Protein AF-A0A7C1AYR9-F1 (afdb_monomer_lite)

Radius of gyration: 17.48 Å; chains: 1; bounding box: 59×28×46 Å

pLDDT: mean 73.79, std 10.09, range [40.22, 86.06]

Sequence (141 aa):
MHLPGNGSDTRLAALNFSAPFKGIGHLVSTILTQPRPVHLLWMLELSVLALSAVVVAYRQIKRQVPAVWIVAAWAVYALMIIMLSERVWCEDWAFARVAYEYHLLSCVIMLRRPLKPVFRLVGAWYVVVWMATAAHVVLRP

Structure (mmCIF, N/CA/C/O backbone):
data_AF-A0A7C1AYR9-F1
#
_entry.id   AF-A0A7C1AYR9-F1
#
loop_
_atom_site.group_PDB
_atom_site.id
_atom_site.type_symbol
_atom_site.label_atom_id
_atom_site.label_alt_id
_atom_site.label_comp_id
_atom_site.label_asym_id
_atom_site.label_entity_id
_atom_site.label_seq_id
_atom_site.pdbx_PDB_ins_code
_atom_site.Cartn_x
_atom_site.Cartn_y
_atom_site.Cartn_z
_atom_site.occupancy
_atom_site.B_iso_or_equiv
_atom_site.auth_seq_id
_atom_site.auth_comp_id
_atom_site.auth_asym_id
_atom_site.auth_atom_id
_atom_site.pdbx_PDB_model_num
ATOM 1 N N . MET A 1 1 ? 39.702 -14.187 10.707 1.00 40.59 1 MET A N 1
ATOM 2 C CA . MET A 1 1 ? 38.261 -14.390 10.441 1.00 40.59 1 MET A CA 1
ATOM 3 C C . MET A 1 1 ? 37.659 -13.012 10.171 1.00 40.59 1 MET A C 1
ATOM 5 O O . MET A 1 1 ? 37.324 -12.302 11.107 1.00 40.59 1 MET A O 1
ATOM 9 N N . HIS A 1 2 ? 37.680 -12.557 8.915 1.00 40.22 2 HIS A N 1
ATOM 10 C CA . HIS A 1 2 ? 37.110 -11.261 8.532 1.00 40.22 2 HIS A CA 1
ATOM 11 C C . HIS A 1 2 ? 35.612 -11.449 8.304 1.00 40.22 2 HIS A C 1
ATOM 13 O O . HIS A 1 2 ? 35.243 -12.276 7.481 1.00 40.22 2 HIS A O 1
ATOM 19 N N . LEU A 1 3 ? 34.774 -10.716 9.037 1.00 45.91 3 LEU A N 1
ATOM 20 C CA . LEU A 1 3 ? 33.331 -10.655 8.806 1.00 45.91 3 LEU A CA 1
ATOM 21 C C . LEU A 1 3 ? 33.070 -9.837 7.528 1.00 45.91 3 LEU A C 1
ATOM 23 O O . LEU A 1 3 ? 33.276 -8.619 7.552 1.00 45.91 3 LEU A O 1
ATOM 27 N N . PRO A 1 4 ? 32.618 -10.442 6.416 1.00 49.22 4 PRO A N 1
ATOM 28 C CA . PRO A 1 4 ? 32.118 -9.687 5.281 1.00 49.22 4 PRO A CA 1
ATOM 29 C C . PRO A 1 4 ? 30.638 -9.408 5.567 1.00 49.22 4 PRO A C 1
ATOM 31 O O . PRO A 1 4 ? 29.806 -10.273 5.329 1.00 49.22 4 PRO A O 1
ATOM 34 N N . GLY A 1 5 ? 30.307 -8.268 6.181 1.00 51.88 5 GLY A N 1
ATOM 35 C CA . GLY A 1 5 ? 28.928 -8.061 6.662 1.00 51.88 5 GLY A CA 1
ATOM 36 C C . GLY A 1 5 ? 28.332 -6.671 6.474 1.00 51.88 5 GLY A C 1
ATOM 37 O O . GLY A 1 5 ? 27.167 -6.553 6.136 1.00 51.88 5 GLY A O 1
ATOM 38 N N . ASN A 1 6 ? 29.092 -5.587 6.651 1.00 54.22 6 ASN A N 1
ATOM 39 C CA . ASN A 1 6 ? 28.432 -4.284 6.843 1.00 54.22 6 ASN A CA 1
ATOM 40 C C . ASN A 1 6 ? 28.190 -3.476 5.549 1.00 54.22 6 ASN A C 1
ATOM 42 O O . ASN A 1 6 ? 27.328 -2.600 5.503 1.00 54.22 6 ASN A O 1
ATOM 46 N N . GLY A 1 7 ? 28.955 -3.746 4.485 1.00 55.59 7 GLY A N 1
ATOM 47 C CA . GLY A 1 7 ? 28.890 -2.984 3.228 1.00 55.59 7 GLY A CA 1
ATOM 48 C C . GLY A 1 7 ? 27.879 -3.513 2.204 1.00 55.59 7 GLY A C 1
ATOM 49 O O . GLY A 1 7 ? 27.412 -2.749 1.362 1.00 55.59 7 GLY A O 1
ATOM 50 N N . SER A 1 8 ? 27.541 -4.804 2.258 1.00 61.69 8 SER A N 1
ATOM 51 C CA . SER A 1 8 ? 26.529 -5.420 1.389 1.00 61.69 8 SER A CA 1
ATOM 52 C C . SER A 1 8 ? 25.121 -5.032 1.823 1.00 61.69 8 SER A C 1
ATOM 54 O O . SER A 1 8 ? 24.307 -4.626 0.999 1.00 61.69 8 SER A O 1
ATOM 56 N N . ASP A 1 9 ? 24.859 -5.087 3.125 1.00 60.72 9 ASP A N 1
ATOM 57 C CA . ASP A 1 9 ? 23.503 -5.014 3.669 1.00 60.72 9 ASP A CA 1
ATOM 58 C C . ASP A 1 9 ? 22.976 -3.578 3.658 1.00 60.72 9 ASP A C 1
ATOM 60 O O . ASP A 1 9 ? 21.827 -3.321 3.301 1.00 60.72 9 ASP A O 1
ATOM 64 N N . THR A 1 10 ? 23.854 -2.612 3.933 1.00 63.62 10 THR A N 1
ATOM 65 C CA . THR A 1 10 ? 23.559 -1.178 3.806 1.00 63.62 10 THR A CA 1
ATOM 66 C C . THR A 1 10 ? 23.309 -0.767 2.355 1.00 63.62 10 THR A C 1
ATOM 68 O O . THR A 1 10 ? 22.405 0.025 2.085 1.00 63.62 10 THR A O 1
ATOM 71 N N . ARG A 1 11 ? 24.044 -1.347 1.396 1.00 65.12 11 ARG A N 1
ATOM 72 C CA . ARG A 1 11 ? 23.796 -1.142 -0.040 1.00 65.12 11 ARG A CA 1
ATOM 73 C C . ARG A 1 11 ? 22.475 -1.764 -0.487 1.00 65.12 11 ARG A C 1
ATOM 75 O O . ARG A 1 11 ? 21.749 -1.131 -1.244 1.00 65.12 11 ARG A O 1
ATOM 82 N N . LEU A 1 12 ? 22.131 -2.957 -0.003 1.00 65.50 12 LEU A N 1
ATOM 83 C CA . LEU A 1 12 ? 20.846 -3.604 -0.292 1.00 65.50 12 LEU A CA 1
ATOM 84 C C . LEU A 1 12 ? 19.664 -2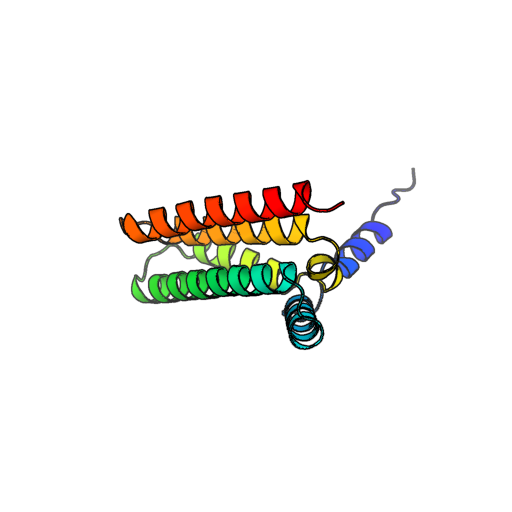.817 0.295 1.00 65.50 12 LEU A C 1
ATOM 86 O O . LEU A 1 12 ? 18.654 -2.637 -0.382 1.00 65.50 12 LEU A O 1
ATOM 90 N N . ALA A 1 13 ? 19.799 -2.279 1.509 1.00 65.00 13 ALA A N 1
ATOM 91 C CA . ALA A 1 13 ? 18.790 -1.405 2.103 1.00 65.00 13 ALA A CA 1
ATOM 92 C C . ALA A 1 13 ? 18.603 -0.110 1.292 1.00 65.00 13 ALA A C 1
ATOM 94 O O . ALA A 1 13 ? 17.471 0.270 1.007 1.00 65.00 13 ALA A O 1
ATOM 95 N N . ALA A 1 14 ? 19.692 0.524 0.848 1.00 67.62 14 ALA A N 1
ATOM 96 C CA . ALA A 1 14 ? 19.635 1.721 0.005 1.00 67.62 14 ALA A CA 1
ATOM 97 C C . ALA A 1 14 ? 19.010 1.470 -1.383 1.00 67.62 14 ALA A C 1
ATOM 99 O O . ALA A 1 14 ? 18.495 2.396 -2.003 1.00 67.62 14 ALA A O 1
ATOM 100 N N . LEU A 1 15 ? 19.041 0.227 -1.875 1.00 74.56 15 LEU A N 1
ATOM 101 C CA . LEU A 1 15 ? 18.395 -0.159 -3.133 1.00 74.56 15 LEU A CA 1
ATOM 102 C C . LEU A 1 15 ? 16.886 -0.387 -2.977 1.00 74.56 15 LEU A C 1
ATOM 104 O O . LEU A 1 15 ? 16.145 -0.185 -3.938 1.00 74.56 15 LEU A O 1
ATOM 108 N N . ASN A 1 16 ? 16.432 -0.794 -1.791 1.00 76.88 16 ASN A N 1
ATOM 109 C CA . ASN A 1 16 ? 15.033 -1.147 -1.526 1.00 76.88 16 ASN A CA 1
ATOM 110 C C . ASN A 1 16 ? 14.238 -0.031 -0.842 1.00 76.88 16 ASN A C 1
ATOM 112 O O . ASN A 1 16 ? 13.012 -0.027 -0.932 1.00 76.88 16 ASN A O 1
ATOM 116 N N . PHE A 1 17 ? 14.913 0.929 -0.204 1.00 77.44 17 PHE A N 1
ATOM 117 C CA . PHE A 1 17 ? 14.293 2.086 0.433 1.00 77.44 17 PHE A CA 1
ATOM 118 C C . PHE A 1 17 ? 14.727 3.392 -0.232 1.00 77.44 17 PHE A C 1
ATOM 120 O O . PHE A 1 17 ? 15.888 3.595 -0.574 1.00 77.44 17 PHE A O 1
ATOM 127 N N . SER A 1 18 ? 13.778 4.303 -0.399 1.00 83.94 18 SER A N 1
ATOM 128 C CA . SER A 1 18 ? 13.964 5.623 -0.987 1.00 83.94 18 SER A CA 1
ATOM 129 C C . SER A 1 18 ? 13.163 6.673 -0.211 1.00 83.94 18 SER A C 1
ATOM 131 O O . SER A 1 18 ? 12.514 6.365 0.792 1.00 83.94 18 SER A O 1
ATOM 133 N N . ALA A 1 19 ? 13.221 7.930 -0.660 1.00 82.88 19 ALA A N 1
ATOM 134 C CA . ALA A 1 19 ? 12.363 8.978 -0.119 1.00 82.88 19 ALA A CA 1
ATOM 135 C C . ALA A 1 19 ? 10.881 8.544 -0.173 1.00 82.88 19 ALA A C 1
ATOM 137 O O . ALA A 1 19 ? 10.469 7.895 -1.142 1.00 82.88 19 ALA A O 1
ATOM 138 N N . PRO A 1 20 ? 10.073 8.893 0.844 1.00 82.81 20 PRO A N 1
ATOM 139 C CA . PRO A 1 20 ? 8.684 8.462 0.911 1.00 82.81 20 PRO A CA 1
ATOM 140 C C . PRO A 1 20 ? 7.921 8.889 -0.345 1.00 82.81 20 PRO A C 1
ATOM 142 O O . PRO A 1 20 ? 8.124 9.983 -0.872 1.00 82.81 20 PRO A O 1
ATOM 145 N N . PHE A 1 21 ? 7.044 8.007 -0.819 1.00 81.56 21 PHE A N 1
ATOM 146 C CA . PHE A 1 21 ? 6.219 8.157 -2.020 1.00 81.56 21 PHE A CA 1
ATOM 147 C C . PHE A 1 21 ? 6.977 8.219 -3.349 1.00 81.56 21 PHE A C 1
ATOM 149 O O . PHE A 1 21 ? 6.322 8.232 -4.386 1.00 81.56 21 PHE A O 1
ATOM 156 N N . LYS A 1 22 ? 8.317 8.210 -3.374 1.00 85.12 22 LYS A N 1
ATOM 157 C CA . LYS A 1 22 ? 9.075 8.309 -4.630 1.00 85.12 22 LYS A CA 1
ATOM 158 C C . LYS A 1 22 ? 8.801 7.121 -5.556 1.00 85.12 22 LYS A C 1
ATOM 160 O O . LYS A 1 22 ? 8.473 7.325 -6.721 1.00 85.12 22 LYS A O 1
ATOM 165 N N . GLY A 1 23 ? 8.850 5.898 -5.020 1.00 82.69 23 GLY A N 1
ATOM 166 C CA . GLY A 1 23 ? 8.543 4.680 -5.774 1.00 82.69 23 GLY A CA 1
ATOM 167 C C . GLY A 1 23 ? 7.102 4.642 -6.287 1.00 82.69 23 GLY A C 1
ATOM 168 O O . GLY A 1 23 ? 6.872 4.399 -7.467 1.00 82.69 23 GLY A O 1
ATOM 169 N N . ILE A 1 24 ? 6.136 4.985 -5.429 1.00 81.94 24 ILE A N 1
ATOM 170 C CA . ILE A 1 24 ? 4.712 5.055 -5.799 1.00 81.94 24 ILE A CA 1
ATOM 171 C C . ILE A 1 24 ? 4.471 6.149 -6.849 1.00 81.94 24 ILE A C 1
ATOM 173 O O . ILE A 1 24 ? 3.734 5.933 -7.804 1.00 81.94 24 ILE A O 1
ATOM 177 N N . GLY A 1 25 ? 5.094 7.319 -6.704 1.00 83.44 25 GLY A N 1
ATOM 178 C CA . GLY A 1 25 ? 4.971 8.428 -7.649 1.00 83.44 25 GLY A CA 1
ATOM 179 C C . GLY A 1 25 ? 5.558 8.095 -9.018 1.00 83.44 25 GLY A C 1
ATOM 180 O O . GLY A 1 25 ? 4.961 8.441 -10.037 1.00 83.44 25 GLY A O 1
ATOM 181 N N . HIS A 1 26 ? 6.683 7.376 -9.050 1.00 85.06 26 HIS A N 1
ATOM 182 C CA . HIS A 1 26 ? 7.246 6.856 -10.292 1.00 85.06 26 HIS A CA 1
ATOM 183 C C . HIS A 1 26 ? 6.326 5.815 -10.926 1.00 85.06 26 HIS A C 1
ATOM 185 O O . HIS A 1 26 ? 6.031 5.917 -12.109 1.00 85.06 26 HIS A O 1
ATOM 191 N N . LEU A 1 27 ? 5.791 4.878 -10.137 1.00 82.19 27 LEU A N 1
ATOM 192 C CA . LEU A 1 27 ? 4.802 3.924 -10.625 1.00 82.19 27 LEU A CA 1
ATOM 193 C C . LEU A 1 27 ? 3.616 4.670 -11.250 1.00 82.19 27 LEU A C 1
ATOM 195 O O . LEU A 1 27 ? 3.339 4.479 -12.425 1.00 82.19 27 LEU A O 1
ATOM 199 N N . VAL A 1 28 ? 2.970 5.594 -10.534 1.00 84.19 28 VAL A N 1
ATOM 200 C CA . VAL A 1 28 ? 1.831 6.371 -11.060 1.00 84.19 28 VAL A CA 1
ATOM 201 C C . VAL A 1 28 ? 2.192 7.110 -12.353 1.00 84.19 28 VAL A C 1
ATOM 203 O O . VAL A 1 28 ? 1.411 7.077 -13.304 1.00 84.19 28 VAL A O 1
ATOM 206 N N . SER A 1 29 ? 3.372 7.730 -12.442 1.00 86.06 29 SER A N 1
ATOM 207 C CA . SER A 1 29 ? 3.795 8.413 -13.670 1.00 86.06 29 SER A CA 1
ATOM 208 C C . SER A 1 29 ? 4.032 7.437 -14.831 1.00 86.06 29 SER A C 1
ATOM 210 O O . SER A 1 29 ? 3.616 7.722 -15.958 1.00 86.06 29 SER A O 1
ATOM 212 N N . THR A 1 30 ? 4.598 6.252 -14.576 1.00 83.88 30 THR A N 1
ATOM 213 C CA . THR A 1 30 ? 4.722 5.173 -15.569 1.00 83.88 30 THR A CA 1
ATOM 214 C C . THR A 1 30 ? 3.353 4.701 -16.049 1.00 83.88 30 THR A C 1
ATOM 216 O O . THR A 1 30 ? 3.159 4.483 -17.241 1.00 83.88 30 THR A O 1
ATOM 219 N N . ILE A 1 31 ? 2.3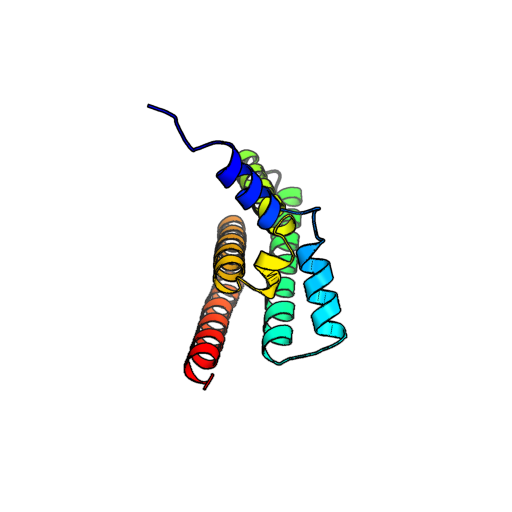72 4.583 -15.153 1.00 83.62 31 ILE A N 1
ATOM 220 C CA . ILE A 1 31 ? 1.020 4.142 -15.512 1.00 83.62 31 ILE A CA 1
ATOM 221 C C . ILE A 1 31 ? 0.318 5.172 -16.403 1.00 83.62 31 ILE A C 1
ATOM 223 O O . ILE A 1 31 ? -0.318 4.792 -17.385 1.00 83.62 31 ILE A O 1
ATOM 227 N N . LEU A 1 32 ? 0.448 6.461 -16.080 1.00 84.00 32 LEU A N 1
ATOM 228 C CA . LEU A 1 32 ? -0.157 7.550 -16.853 1.00 84.00 32 LEU A CA 1
ATOM 229 C C . LEU A 1 32 ? 0.469 7.704 -18.244 1.00 84.00 32 LEU A C 1
ATOM 231 O O . LEU A 1 32 ? -0.224 8.074 -19.188 1.00 84.00 32 LEU A O 1
ATOM 235 N N . THR A 1 33 ? 1.766 7.426 -18.375 1.00 85.94 33 THR A N 1
ATOM 236 C CA . THR A 1 33 ? 2.499 7.571 -19.644 1.00 85.94 33 THR A CA 1
ATOM 237 C C . THR A 1 33 ? 2.463 6.310 -20.505 1.00 85.94 33 THR A C 1
ATOM 239 O O . THR A 1 33 ? 2.440 6.408 -21.729 1.00 85.94 33 THR A O 1
ATOM 242 N N . GLN A 1 34 ? 2.441 5.124 -19.891 1.00 84.19 34 GLN A N 1
ATOM 243 C CA . GLN A 1 34 ? 2.440 3.824 -20.566 1.00 84.19 34 GLN A CA 1
ATOM 244 C C . GLN A 1 34 ? 1.459 2.855 -19.882 1.00 84.19 34 GLN A C 1
ATOM 246 O O . GLN A 1 34 ? 1.863 1.938 -19.150 1.00 84.19 34 GLN A O 1
ATOM 251 N N . PRO A 1 35 ? 0.145 3.025 -20.108 1.00 79.62 35 PRO A N 1
ATOM 252 C CA . PRO A 1 35 ? -0.858 2.179 -19.486 1.00 79.62 35 PRO A CA 1
ATOM 253 C C . PRO A 1 35 ? -0.754 0.748 -20.021 1.00 79.62 35 PRO A C 1
ATOM 255 O O . PRO A 1 35 ? -0.908 0.482 -21.211 1.00 79.62 35 PRO A O 1
ATOM 258 N N . ARG A 1 36 ? -0.512 -0.196 -19.112 1.00 80.25 36 ARG A N 1
ATOM 259 C CA . ARG A 1 36 ? -0.615 -1.638 -19.362 1.00 80.25 36 ARG A CA 1
ATOM 260 C C . ARG A 1 36 ? -1.771 -2.202 -18.526 1.00 80.25 36 ARG A C 1
ATOM 262 O O . ARG A 1 36 ? -2.060 -1.655 -17.464 1.00 80.25 36 ARG A O 1
ATOM 269 N N . PRO A 1 37 ? -2.414 -3.313 -18.915 1.00 76.81 37 PRO A N 1
ATOM 270 C CA . PRO A 1 37 ? -3.491 -3.905 -18.113 1.00 76.81 37 PRO A CA 1
ATOM 271 C C . PRO A 1 37 ? -3.081 -4.190 -16.657 1.00 76.81 37 PRO A C 1
ATOM 273 O O . PRO A 1 37 ? -3.834 -3.913 -15.727 1.00 76.81 37 PRO A O 1
ATOM 276 N N . VAL A 1 38 ? -1.841 -4.650 -16.450 1.00 75.44 38 VAL A N 1
ATOM 277 C CA . VAL A 1 38 ? -1.268 -4.894 -15.114 1.00 75.44 38 VAL A CA 1
ATOM 278 C C . VAL A 1 38 ? -1.143 -3.613 -14.279 1.00 75.44 38 VAL A C 1
ATOM 280 O O . VAL A 1 38 ? -1.355 -3.634 -13.073 1.00 75.44 38 VAL A O 1
ATOM 283 N N . HIS A 1 39 ? -0.865 -2.479 -14.921 1.00 78.19 39 HIS A N 1
ATOM 284 C CA . HIS A 1 39 ? -0.752 -1.179 -14.268 1.00 78.19 39 HIS A CA 1
ATOM 285 C C . HIS A 1 39 ? -2.105 -0.693 -13.728 1.00 78.19 39 HIS A C 1
ATOM 287 O O . HIS A 1 39 ? -2.187 -0.167 -12.621 1.00 78.19 39 HIS A O 1
ATOM 293 N N . LEU A 1 40 ? -3.185 -0.913 -14.481 1.00 76.25 40 LEU A N 1
ATOM 294 C CA . LEU A 1 40 ? -4.538 -0.553 -14.050 1.00 76.25 40 LEU A CA 1
ATOM 295 C C . LEU A 1 40 ? -4.979 -1.354 -12.820 1.00 76.25 40 LEU A C 1
ATOM 297 O O . LEU A 1 40 ? -5.562 -0.784 -11.897 1.00 76.25 40 LEU A O 1
ATOM 301 N N . LEU A 1 41 ? -4.656 -2.652 -12.784 1.00 77.81 41 LEU A N 1
ATOM 302 C CA . LEU A 1 41 ? -4.916 -3.509 -11.626 1.00 77.81 41 LEU A CA 1
ATOM 303 C C . LEU A 1 41 ? -4.201 -2.976 -10.375 1.00 77.81 41 LEU A C 1
ATOM 305 O O . LEU A 1 41 ? -4.829 -2.819 -9.331 1.00 77.81 41 LEU A O 1
ATOM 309 N N . TRP A 1 42 ? -2.929 -2.593 -10.512 1.00 77.12 42 TRP A N 1
ATOM 310 C CA . TRP A 1 42 ? -2.140 -2.010 -9.425 1.00 77.12 42 TRP A CA 1
ATOM 311 C C . TRP A 1 42 ? -2.666 -0.667 -8.925 1.00 77.12 42 TRP A C 1
ATOM 313 O O . TRP A 1 42 ? -2.723 -0.449 -7.715 1.00 77.12 42 TRP A O 1
ATOM 323 N N . MET A 1 43 ? -3.095 0.233 -9.815 1.00 80.38 43 MET A N 1
ATOM 324 C CA . MET A 1 43 ? -3.732 1.481 -9.378 1.00 80.38 43 ME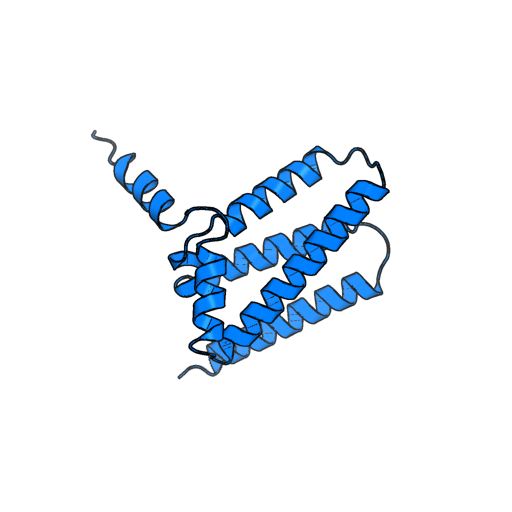T A CA 1
ATOM 325 C C . MET A 1 43 ? -4.983 1.209 -8.559 1.00 80.38 43 MET A C 1
ATOM 327 O O . MET A 1 43 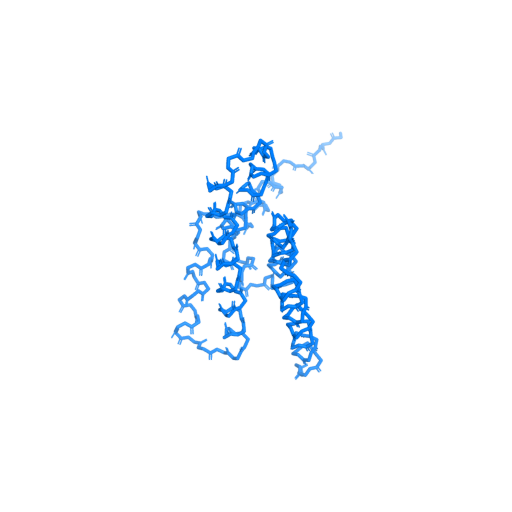? -5.212 1.858 -7.539 1.00 80.38 43 MET A O 1
ATOM 331 N N . LEU A 1 44 ? -5.792 0.245 -8.990 1.00 81.00 44 LEU A N 1
ATOM 332 C CA . LEU A 1 44 ? -7.025 -0.085 -8.304 1.00 81.00 44 LEU A CA 1
ATOM 333 C C . LEU A 1 44 ? -6.738 -0.733 -6.939 1.00 81.00 44 LEU A C 1
ATOM 335 O O . LEU A 1 44 ? -7.338 -0.332 -5.941 1.00 81.00 44 LEU A O 1
ATOM 339 N N . GLU A 1 45 ? -5.760 -1.636 -6.856 1.00 78.88 45 GLU A N 1
ATOM 340 C CA . GLU A 1 45 ? -5.267 -2.191 -5.592 1.00 78.88 45 GLU A CA 1
ATOM 341 C C . GLU A 1 45 ? -4.805 -1.075 -4.638 1.00 78.88 45 GLU A C 1
ATOM 343 O O . GLU A 1 45 ? -5.324 -0.973 -3.519 1.00 78.88 45 GLU A O 1
ATOM 348 N N . LEU A 1 46 ? -3.905 -0.190 -5.082 1.00 81.00 46 LEU A N 1
ATOM 349 C CA . LEU A 1 46 ? -3.404 0.943 -4.292 1.00 81.00 46 LEU A CA 1
ATOM 350 C C . LEU A 1 46 ? -4.532 1.869 -3.819 1.00 81.00 46 LEU A C 1
ATOM 352 O O . LEU A 1 46 ? -4.517 2.318 -2.673 1.00 81.00 46 LEU A O 1
ATOM 356 N N . SER A 1 47 ? -5.542 2.097 -4.661 1.00 82.06 47 SER A N 1
ATOM 357 C CA . SER A 1 47 ? -6.727 2.893 -4.318 1.00 82.06 47 SER A CA 1
ATOM 358 C C . SER A 1 47 ? -7.521 2.262 -3.173 1.00 82.06 47 SER A C 1
ATOM 360 O O . SER A 1 47 ? -7.911 2.948 -2.226 1.00 82.06 47 SER A O 1
ATOM 362 N N . VAL A 1 48 ? -7.733 0.943 -3.225 1.00 81.38 48 VAL A N 1
ATOM 363 C CA . VAL A 1 48 ? -8.432 0.190 -2.173 1.00 81.38 48 VAL A CA 1
ATOM 364 C C . VAL A 1 48 ? -7.653 0.230 -0.861 1.00 81.38 48 VAL A C 1
ATOM 366 O O . VAL A 1 48 ? -8.258 0.412 0.201 1.00 81.38 48 VAL A O 1
ATOM 369 N N . LEU A 1 49 ? -6.325 0.104 -0.910 1.00 81.25 49 LEU A N 1
ATOM 370 C CA . LEU A 1 49 ? -5.487 0.198 0.286 1.00 81.25 49 LEU A CA 1
ATOM 371 C C . LEU A 1 49 ? -5.531 1.601 0.887 1.00 81.25 49 LEU A C 1
ATOM 373 O O . LEU A 1 49 ? -5.766 1.727 2.088 1.00 81.25 49 LEU A O 1
ATOM 377 N N . ALA A 1 50 ? -5.379 2.642 0.066 1.00 81.56 50 ALA A N 1
ATOM 378 C CA . ALA A 1 50 ? -5.460 4.030 0.509 1.00 81.56 50 ALA A CA 1
ATOM 379 C C . ALA A 1 50 ? -6.820 4.331 1.157 1.00 81.56 50 ALA A C 1
ATOM 381 O O . ALA A 1 50 ? -6.877 4.873 2.262 1.00 81.56 50 ALA A O 1
ATOM 382 N N . LEU A 1 51 ? -7.921 3.907 0.529 1.00 80.81 51 LEU A N 1
ATOM 383 C CA . LEU A 1 51 ? -9.263 4.084 1.081 1.00 80.81 51 LEU A CA 1
ATOM 384 C C . LEU A 1 51 ? -9.432 3.331 2.409 1.00 80.81 51 LEU A C 1
ATOM 386 O O . LEU A 1 51 ? -9.945 3.889 3.379 1.00 80.81 51 LEU A O 1
ATOM 390 N N . SER A 1 52 ? -8.965 2.083 2.480 1.00 77.25 52 SER A N 1
ATOM 391 C CA . SER A 1 52 ? -9.028 1.268 3.700 1.00 77.25 52 SER A CA 1
ATOM 392 C C . SER A 1 52 ? -8.229 1.898 4.842 1.00 77.25 52 SER A C 1
ATOM 394 O O . SER A 1 52 ? -8.732 1.994 5.963 1.00 77.25 52 SER A O 1
ATOM 396 N N . ALA A 1 53 ? -7.025 2.390 4.549 1.00 80.00 53 ALA A N 1
ATOM 397 C CA . ALA A 1 53 ? -6.157 3.093 5.487 1.00 80.00 53 ALA A CA 1
ATOM 398 C C . ALA A 1 53 ? -6.819 4.369 6.034 1.00 80.00 53 ALA A C 1
ATOM 400 O O . ALA A 1 53 ? -6.849 4.578 7.248 1.00 80.00 53 ALA A O 1
ATOM 401 N N . VAL A 1 54 ? -7.434 5.181 5.166 1.00 82.38 54 VAL A N 1
ATOM 402 C CA . VAL A 1 54 ? -8.180 6.388 5.568 1.00 82.38 54 VAL A CA 1
ATOM 403 C C . VAL A 1 54 ? -9.364 6.035 6.468 1.00 82.38 54 VAL A C 1
ATOM 405 O O . VAL A 1 54 ? -9.563 6.667 7.507 1.00 82.38 54 VAL A O 1
ATOM 408 N N . VAL A 1 55 ? -10.138 5.001 6.124 1.00 80.81 55 VAL A N 1
ATOM 409 C CA . VAL A 1 55 ? -11.285 4.558 6.934 1.00 80.81 55 VAL A CA 1
ATOM 410 C C . VAL A 1 55 ? -10.835 4.066 8.313 1.00 80.81 55 VAL A C 1
ATOM 412 O O . VAL A 1 55 ? -11.499 4.358 9.314 1.00 80.81 55 VAL A O 1
ATOM 415 N N . VAL A 1 56 ? -9.713 3.345 8.388 1.00 78.44 56 VAL A N 1
ATOM 416 C CA . VAL A 1 56 ? -9.102 2.918 9.655 1.00 78.44 56 VAL A CA 1
ATOM 417 C C . VAL A 1 56 ? -8.679 4.132 10.477 1.00 78.44 56 VAL A C 1
ATOM 419 O O . VAL A 1 56 ? -9.130 4.259 11.616 1.00 78.44 56 VAL A O 1
ATOM 422 N N . ALA A 1 57 ? -7.894 5.048 9.904 1.00 80.69 57 ALA A N 1
ATOM 423 C CA . ALA A 1 57 ? -7.415 6.247 10.589 1.00 80.69 57 ALA A CA 1
ATOM 424 C C . ALA A 1 57 ? -8.578 7.094 11.130 1.00 80.69 57 ALA A C 1
ATOM 426 O O . ALA A 1 57 ? -8.620 7.413 12.319 1.00 80.69 57 ALA A O 1
ATOM 427 N N . TYR A 1 58 ? -9.589 7.362 10.297 1.00 81.81 58 TYR A N 1
ATOM 428 C CA . TYR A 1 58 ? -10.788 8.104 10.690 1.00 81.81 58 TYR A CA 1
ATOM 429 C C . TYR A 1 58 ? -11.524 7.451 11.869 1.00 81.81 58 TYR A C 1
ATOM 431 O O . TYR A 1 58 ? -11.959 8.124 12.806 1.00 81.81 58 TYR A O 1
ATOM 439 N N . ARG A 1 59 ? -11.657 6.120 11.858 1.00 77.38 59 ARG A N 1
ATOM 440 C CA . ARG A 1 59 ? -12.315 5.387 12.947 1.00 77.38 59 ARG A CA 1
ATOM 441 C C . ARG A 1 59 ? -11.507 5.367 14.231 1.00 77.38 59 ARG A C 1
ATOM 443 O O . ARG A 1 59 ? -12.118 5.429 15.296 1.00 77.38 59 ARG A O 1
ATOM 450 N N . GLN A 1 60 ? -10.185 5.264 14.142 1.00 75.56 60 GLN A N 1
ATOM 451 C CA . GLN A 1 60 ? -9.314 5.323 15.315 1.00 75.56 60 GLN A CA 1
ATOM 452 C C . GLN A 1 60 ? -9.408 6.697 15.983 1.00 75.56 60 GLN A C 1
ATOM 454 O O . GLN A 1 60 ? -9.630 6.760 17.190 1.00 75.56 60 GLN A O 1
ATOM 459 N N . ILE A 1 61 ? -9.387 7.778 15.191 1.00 76.75 61 ILE A N 1
ATOM 460 C CA . ILE A 1 61 ? -9.604 9.150 15.679 1.00 76.75 61 ILE A CA 1
ATOM 461 C C . ILE A 1 61 ? -10.959 9.261 16.394 1.00 76.75 61 ILE A C 1
ATOM 463 O O . ILE A 1 61 ? -11.037 9.790 17.500 1.00 76.75 61 ILE A O 1
ATOM 467 N N . LYS A 1 62 ? -12.034 8.720 15.802 1.00 75.94 62 LYS A N 1
ATOM 468 C CA . LYS A 1 62 ? -13.379 8.808 16.392 1.00 75.94 62 LYS A CA 1
ATOM 469 C C . LYS A 1 62 ? -13.594 7.954 17.639 1.00 75.94 62 LYS A C 1
ATOM 471 O O . LYS A 1 62 ? -14.388 8.345 18.488 1.00 75.94 62 LYS A O 1
ATOM 476 N N . ARG A 1 63 ? -12.993 6.763 17.734 1.00 68.69 63 ARG A N 1
ATOM 477 C CA . ARG A 1 63 ? -13.328 5.813 18.807 1.00 68.69 63 ARG A CA 1
ATOM 478 C C . ARG A 1 63 ? -12.575 6.052 20.125 1.00 68.69 63 ARG A C 1
ATOM 480 O O . ARG A 1 63 ? -12.920 5.376 21.086 1.00 68.69 63 ARG A O 1
ATOM 487 N N . GLN A 1 64 ? -11.593 6.961 20.187 1.00 59.97 64 GLN A N 1
ATOM 488 C CA . GLN A 1 64 ? -10.781 7.235 21.394 1.00 59.97 64 GLN A CA 1
ATOM 489 C C . GLN A 1 64 ? -10.304 5.955 22.124 1.00 59.97 64 GLN A C 1
ATOM 491 O O . GLN A 1 64 ? -10.255 5.897 23.350 1.00 59.97 64 GLN A O 1
ATOM 496 N N . VAL A 1 65 ? -10.007 4.877 21.388 1.00 56.25 65 VAL A N 1
ATOM 497 C CA . VAL A 1 65 ? -9.662 3.581 22.000 1.00 56.25 65 VAL A CA 1
ATOM 498 C C . VAL A 1 65 ? -8.174 3.578 22.350 1.00 56.25 65 VAL A C 1
ATOM 500 O O . VAL A 1 65 ? -7.369 3.985 21.510 1.00 56.25 65 VAL A O 1
ATOM 503 N N . PRO A 1 66 ? -7.771 3.046 23.519 1.00 53.88 66 PRO A N 1
ATOM 504 C CA . PRO A 1 66 ? -6.372 2.906 23.930 1.00 53.88 66 PRO A CA 1
ATOM 505 C C . PRO A 1 66 ? -5.643 1.780 23.166 1.00 53.88 66 PRO A C 1
ATOM 507 O O . PRO A 1 66 ? -5.042 0.886 23.750 1.00 53.88 66 PRO A O 1
ATOM 510 N N . ALA A 1 67 ? -5.694 1.803 21.833 1.00 66.56 67 ALA A N 1
ATOM 511 C CA . ALA A 1 67 ? -4.978 0.888 20.942 1.00 66.56 67 ALA A CA 1
ATOM 512 C C . ALA A 1 67 ? -3.729 1.550 20.328 1.00 66.56 67 ALA A C 1
ATOM 514 O O . ALA A 1 67 ? -3.336 1.218 19.210 1.00 66.56 67 ALA A O 1
ATOM 515 N N . VAL A 1 68 ? -3.110 2.492 21.051 1.00 71.75 68 VAL A N 1
ATOM 516 C CA . VAL A 1 68 ? -2.002 3.339 20.569 1.00 71.75 68 VAL A CA 1
ATOM 517 C C . VAL A 1 68 ? -0.863 2.507 19.979 1.00 71.75 68 VAL A C 1
ATOM 519 O O . VAL A 1 68 ? -0.406 2.804 18.883 1.00 71.75 68 VAL A O 1
ATOM 522 N N . TRP A 1 69 ? -0.469 1.415 20.638 1.00 73.94 69 TRP A N 1
ATOM 523 C CA . TRP A 1 69 ? 0.609 0.537 20.168 1.00 73.94 69 TRP A CA 1
ATOM 524 C C . TRP A 1 69 ? 0.297 -0.167 18.847 1.00 73.94 69 TRP A C 1
ATOM 526 O O . TRP A 1 69 ? 1.175 -0.325 18.005 1.00 73.94 69 TRP A O 1
ATOM 536 N N . ILE A 1 70 ? -0.962 -0.555 18.638 1.00 75.19 70 ILE A N 1
ATOM 537 C CA . ILE A 1 70 ? -1.393 -1.229 17.408 1.00 75.19 70 ILE A CA 1
ATOM 538 C C . ILE A 1 70 ? -1.428 -0.210 16.262 1.00 75.19 70 ILE A C 1
ATOM 540 O O . ILE A 1 70 ? -0.957 -0.502 15.166 1.00 75.19 70 ILE A O 1
ATOM 544 N N . VAL A 1 71 ? -1.927 1.004 16.523 1.00 76.31 71 VAL A N 1
ATOM 545 C CA . VAL A 1 71 ? -1.930 2.110 15.550 1.00 76.31 71 VAL A CA 1
ATOM 546 C C . VAL A 1 71 ? -0.510 2.551 15.204 1.00 76.31 71 VAL A C 1
ATOM 548 O O . VAL A 1 71 ? -0.217 2.753 14.030 1.00 76.31 71 VAL A O 1
ATOM 551 N N . ALA A 1 72 ? 0.384 2.634 16.189 1.00 80.12 72 ALA A N 1
ATOM 552 C CA . ALA A 1 72 ? 1.788 2.962 15.975 1.00 80.12 72 ALA A CA 1
ATOM 553 C C . ALA A 1 72 ? 2.489 1.901 15.117 1.00 80.12 72 ALA A C 1
ATOM 555 O O . ALA A 1 72 ? 3.110 2.249 14.118 1.00 80.12 72 ALA A O 1
ATOM 556 N N . ALA A 1 73 ? 2.332 0.613 15.441 1.00 79.44 73 ALA A N 1
ATOM 557 C CA . ALA A 1 73 ? 2.890 -0.472 14.634 1.00 79.44 73 ALA A CA 1
ATOM 558 C C . ALA A 1 73 ? 2.363 -0.426 13.191 1.00 79.44 73 ALA A C 1
ATOM 560 O O . ALA A 1 73 ? 3.138 -0.499 12.242 1.00 79.44 73 ALA A O 1
ATOM 561 N N . TRP A 1 74 ? 1.056 -0.226 13.015 1.00 83.94 74 TRP A N 1
ATOM 562 C CA . TRP A 1 74 ? 0.450 -0.078 11.693 1.00 83.94 74 TRP A CA 1
ATOM 563 C C . TRP A 1 74 ? 1.002 1.121 10.917 1.00 83.94 74 TRP A C 1
ATOM 565 O O . TRP A 1 74 ? 1.342 0.977 9.747 1.00 83.94 74 TRP A O 1
ATOM 575 N N . ALA A 1 75 ? 1.154 2.277 11.565 1.00 82.50 75 ALA A N 1
ATOM 576 C CA . ALA A 1 75 ? 1.720 3.470 10.946 1.00 82.50 75 ALA A CA 1
ATOM 577 C C . ALA A 1 75 ? 3.186 3.263 10.536 1.00 82.50 75 ALA A C 1
ATOM 579 O O . ALA A 1 75 ? 3.587 3.717 9.468 1.00 82.50 75 ALA A O 1
ATOM 580 N N . VAL A 1 76 ? 3.971 2.534 11.336 1.00 83.81 76 VAL A N 1
ATOM 581 C CA . VAL A 1 76 ? 5.348 2.156 10.982 1.00 83.81 76 VAL A CA 1
ATOM 582 C C . VAL A 1 76 ? 5.363 1.256 9.747 1.00 83.81 76 VAL A C 1
ATOM 584 O O . VAL A 1 76 ? 6.132 1.512 8.825 1.00 83.81 76 VAL A O 1
ATOM 587 N N . TYR A 1 77 ? 4.479 0.257 9.665 1.00 80.38 77 TYR A N 1
ATOM 588 C CA . TYR A 1 77 ? 4.366 -0.575 8.462 1.00 80.38 77 TYR A CA 1
ATOM 589 C C . TYR A 1 77 ? 3.928 0.231 7.233 1.00 80.38 77 TYR A C 1
ATOM 591 O O . TYR A 1 77 ? 4.488 0.042 6.155 1.00 80.38 77 TYR A O 1
ATOM 599 N N . ALA A 1 78 ? 2.980 1.160 7.389 1.00 80.81 78 ALA A N 1
ATOM 600 C CA . ALA A 1 78 ? 2.573 2.065 6.315 1.00 80.81 78 ALA A CA 1
ATOM 601 C C . ALA A 1 78 ? 3.761 2.908 5.828 1.00 80.81 78 ALA A C 1
ATOM 603 O O . ALA A 1 78 ? 3.999 3.012 4.626 1.00 80.81 78 ALA A O 1
ATOM 604 N N . LEU A 1 79 ? 4.537 3.457 6.769 1.00 84.44 79 LEU A N 1
ATOM 605 C CA . LEU A 1 79 ? 5.735 4.245 6.493 1.00 84.44 79 LEU A CA 1
ATOM 606 C C . LEU A 1 79 ? 6.783 3.424 5.729 1.00 84.44 79 LEU A C 1
ATOM 608 O O . LEU A 1 79 ? 7.331 3.896 4.737 1.00 84.44 79 LEU A O 1
ATOM 612 N N . MET A 1 80 ? 7.022 2.177 6.136 1.00 81.62 80 MET A N 1
ATOM 613 C CA . MET A 1 80 ? 7.946 1.290 5.427 1.00 81.62 80 MET A CA 1
ATOM 614 C C . MET A 1 80 ? 7.503 1.036 3.983 1.00 81.62 80 MET A C 1
ATOM 616 O O . MET A 1 80 ? 8.339 1.076 3.086 1.00 81.62 80 MET A O 1
ATOM 620 N N . ILE A 1 81 ? 6.203 0.835 3.745 1.00 82.75 81 ILE A N 1
ATOM 621 C CA . ILE A 1 81 ? 5.650 0.599 2.402 1.00 82.75 81 ILE A CA 1
ATOM 622 C C . ILE A 1 81 ? 5.818 1.828 1.506 1.00 82.75 81 ILE A C 1
ATOM 624 O O . ILE A 1 81 ? 6.251 1.697 0.362 1.00 82.75 81 ILE A O 1
ATOM 628 N N . ILE A 1 82 ? 5.517 3.030 2.009 1.00 83.94 82 ILE A N 1
ATOM 629 C CA . ILE A 1 82 ? 5.668 4.256 1.207 1.00 83.94 82 ILE A CA 1
ATOM 630 C C . ILE A 1 82 ? 7.134 4.603 0.938 1.00 83.94 82 ILE A C 1
ATOM 632 O O . ILE A 1 82 ? 7.411 5.329 -0.013 1.00 83.94 82 ILE A O 1
ATOM 636 N N . MET A 1 83 ? 8.065 4.104 1.754 1.00 85.44 83 MET A N 1
ATOM 637 C CA . MET A 1 83 ? 9.502 4.270 1.545 1.00 85.44 83 MET A CA 1
ATOM 638 C C . MET A 1 83 ? 10.096 3.235 0.589 1.00 85.44 83 MET A C 1
ATOM 640 O O . MET A 1 83 ? 11.264 3.373 0.237 1.00 85.44 83 MET A O 1
ATOM 644 N N . LEU A 1 84 ? 9.347 2.224 0.137 1.00 84.50 84 LEU A N 1
ATOM 645 C CA . LEU A 1 84 ? 9.864 1.266 -0.843 1.00 84.50 84 LEU A CA 1
ATOM 646 C C . LEU A 1 84 ? 10.285 1.978 -2.138 1.00 84.50 84 LEU A C 1
ATOM 648 O O . LEU A 1 84 ? 9.620 2.902 -2.618 1.00 84.50 84 LEU A O 1
ATOM 652 N N . SER A 1 85 ? 11.428 1.567 -2.677 1.00 85.12 85 SER A N 1
ATOM 653 C CA . SER A 1 85 ? 12.039 2.179 -3.851 1.00 85.12 85 SER A CA 1
ATOM 654 C C . SER A 1 85 ? 11.278 1.868 -5.137 1.00 85.12 85 SER A C 1
ATOM 656 O O . SER A 1 85 ? 10.473 0.942 -5.218 1.00 85.12 85 SER A O 1
ATOM 658 N N . GLU A 1 86 ? 11.574 2.646 -6.174 1.00 82.25 86 GLU A N 1
ATOM 659 C CA . GLU A 1 86 ? 11.081 2.434 -7.542 1.00 82.25 86 GLU A CA 1
ATOM 660 C C . GLU A 1 86 ? 11.359 1.006 -8.021 1.00 82.25 86 GLU A C 1
ATOM 662 O O . GLU A 1 86 ? 10.502 0.382 -8.633 1.00 82.25 86 GLU A O 1
ATOM 667 N N . ARG A 1 87 ? 12.522 0.458 -7.652 1.00 79.94 87 ARG A N 1
ATOM 668 C CA . ARG A 1 87 ? 12.906 -0.920 -7.953 1.00 79.94 87 ARG A CA 1
ATOM 669 C C . ARG A 1 87 ? 11.900 -1.923 -7.397 1.00 79.94 87 ARG A C 1
ATOM 671 O O . ARG A 1 87 ? 11.435 -2.801 -8.112 1.00 79.94 87 ARG A O 1
ATOM 678 N N . VAL A 1 88 ? 11.514 -1.766 -6.135 1.00 79.44 88 VAL A N 1
ATOM 679 C CA . VAL A 1 88 ? 10.561 -2.680 -5.498 1.00 79.44 88 VAL A CA 1
ATOM 680 C C . VAL A 1 88 ? 9.177 -2.574 -6.140 1.00 79.44 88 VAL A C 1
ATOM 682 O O . VAL A 1 88 ? 8.515 -3.584 -6.354 1.00 79.44 88 VAL A O 1
ATOM 685 N N . TRP A 1 89 ? 8.747 -1.359 -6.483 1.00 77.94 89 TRP A N 1
ATOM 686 C CA . TRP A 1 89 ? 7.434 -1.127 -7.088 1.00 77.94 89 TRP A CA 1
ATOM 687 C C . TRP A 1 89 ? 7.345 -1.523 -8.566 1.00 77.94 89 TRP A C 1
ATOM 689 O O . TRP A 1 89 ? 6.274 -1.931 -9.006 1.00 77.94 89 TRP A O 1
ATOM 699 N N . CYS A 1 90 ? 8.435 -1.403 -9.326 1.00 73.38 90 CYS A N 1
ATOM 700 C CA . CYS A 1 90 ? 8.441 -1.596 -10.779 1.00 73.38 90 CYS A CA 1
ATOM 701 C C . CYS A 1 90 ? 9.110 -2.903 -11.236 1.00 73.38 90 CYS A C 1
ATOM 703 O O . CYS A 1 90 ? 8.818 -3.377 -12.336 1.00 73.38 90 CYS A O 1
ATOM 705 N N . GLU A 1 91 ? 10.001 -3.488 -10.433 1.00 73.50 91 GLU A N 1
ATOM 706 C CA . GLU A 1 91 ? 10.746 -4.712 -10.769 1.00 73.50 91 GLU A CA 1
ATOM 707 C C . GLU A 1 91 ? 10.320 -5.891 -9.881 1.00 73.50 91 GLU A C 1
ATOM 709 O O . GLU A 1 91 ? 9.964 -6.948 -10.403 1.00 73.50 91 GLU A O 1
ATOM 714 N N . ASP A 1 92 ? 10.254 -5.702 -8.559 1.00 75.31 92 ASP A N 1
ATOM 715 C CA . ASP A 1 92 ? 9.936 -6.765 -7.589 1.00 75.31 92 ASP A CA 1
ATOM 716 C C . ASP A 1 92 ? 8.452 -6.797 -7.178 1.00 75.31 92 ASP A C 1
ATOM 718 O O . ASP A 1 92 ? 8.070 -6.714 -6.004 1.00 75.31 92 ASP A O 1
ATOM 722 N N . TRP A 1 93 ? 7.590 -7.014 -8.174 1.00 71.88 93 TRP A N 1
ATOM 723 C CA . TRP A 1 93 ? 6.128 -7.048 -8.030 1.00 71.88 93 TRP A CA 1
ATOM 724 C C . TRP A 1 93 ? 5.617 -8.032 -6.965 1.00 71.88 93 TRP A C 1
ATOM 726 O O . TRP A 1 93 ? 4.597 -7.777 -6.325 1.00 71.88 93 TRP A O 1
ATOM 736 N N . ALA A 1 94 ? 6.315 -9.152 -6.753 1.00 72.00 94 ALA A N 1
ATOM 737 C CA . ALA A 1 94 ? 5.941 -10.142 -5.744 1.00 72.00 94 ALA A CA 1
ATOM 738 C C . ALA A 1 94 ? 6.105 -9.598 -4.315 1.00 72.00 94 ALA A C 1
ATOM 740 O O . ALA A 1 94 ? 5.229 -9.799 -3.473 1.00 72.00 94 ALA A O 1
ATOM 741 N N . PHE A 1 95 ? 7.189 -8.865 -4.046 1.00 73.94 95 PHE A N 1
ATOM 742 C CA . PHE A 1 95 ? 7.435 -8.274 -2.733 1.00 73.94 95 PHE A CA 1
ATOM 743 C C . PHE A 1 95 ? 6.456 -7.134 -2.447 1.00 73.94 95 PHE A C 1
ATOM 745 O O . PHE A 1 95 ? 5.830 -7.112 -1.385 1.00 73.94 95 PHE A O 1
ATOM 752 N N . ALA A 1 96 ? 6.268 -6.228 -3.416 1.00 73.81 96 ALA A N 1
ATOM 753 C CA . ALA A 1 96 ? 5.295 -5.142 -3.310 1.00 73.81 96 ALA A CA 1
ATOM 754 C C . ALA A 1 96 ? 3.889 -5.682 -3.009 1.00 73.81 96 ALA A C 1
ATOM 756 O O . ALA A 1 96 ? 3.159 -5.127 -2.186 1.00 73.81 96 ALA A O 1
ATOM 757 N N . ARG A 1 97 ? 3.533 -6.818 -3.618 1.00 77.62 97 ARG A N 1
ATOM 758 C CA . ARG A 1 97 ? 2.246 -7.473 -3.399 1.00 77.62 97 ARG A CA 1
ATOM 759 C C . ARG A 1 97 ? 2.113 -8.074 -2.007 1.00 77.62 97 ARG A C 1
ATOM 761 O O . ARG A 1 97 ? 1.112 -7.830 -1.345 1.00 77.62 97 ARG A O 1
ATOM 768 N N . VAL A 1 98 ? 3.108 -8.813 -1.523 1.00 78.38 98 VAL A N 1
ATOM 769 C CA . VAL A 1 98 ? 3.069 -9.357 -0.154 1.00 78.38 98 VAL A CA 1
ATOM 770 C C . VAL A 1 98 ? 2.953 -8.227 0.875 1.00 78.38 98 VAL A C 1
ATOM 772 O O . VAL A 1 98 ? 2.159 -8.322 1.813 1.00 78.38 98 VAL A O 1
ATOM 775 N N . ALA A 1 99 ? 3.681 -7.125 0.674 1.00 78.38 99 ALA A N 1
ATOM 776 C CA . ALA A 1 99 ? 3.594 -5.944 1.529 1.00 78.38 99 ALA A CA 1
ATOM 777 C C . ALA A 1 99 ? 2.197 -5.296 1.486 1.00 78.38 99 ALA A C 1
ATOM 779 O O . ALA A 1 99 ? 1.628 -4.975 2.534 1.00 78.38 99 ALA A O 1
ATOM 780 N N . TYR A 1 100 ? 1.616 -5.164 0.290 1.00 81.12 100 TYR A N 1
ATOM 781 C CA . TYR A 1 100 ? 0.246 -4.698 0.084 1.00 81.12 100 TYR A CA 1
ATOM 782 C C . TYR A 1 100 ? -0.773 -5.561 0.836 1.00 81.12 100 TYR A C 1
ATOM 784 O O . TYR A 1 100 ? -1.594 -5.046 1.597 1.00 81.12 100 TYR A O 1
ATOM 792 N N . GLU A 1 101 ? -0.706 -6.878 0.651 1.00 76.88 101 GLU A N 1
ATOM 793 C CA . GLU A 1 101 ? -1.651 -7.836 1.223 1.00 76.88 101 GLU A CA 1
ATOM 794 C C . GLU A 1 101 ? -1.585 -7.845 2.749 1.00 76.88 101 GLU A C 1
ATOM 796 O O . GLU A 1 101 ? -2.621 -7.795 3.419 1.00 76.88 101 GLU A O 1
ATOM 801 N N . TYR A 1 102 ? -0.372 -7.823 3.305 1.00 81.12 102 TYR A N 1
ATOM 802 C CA . TYR A 1 102 ? -0.160 -7.718 4.743 1.00 81.12 102 TYR A CA 1
ATOM 803 C C . TYR A 1 102 ? -0.791 -6.440 5.305 1.00 81.12 102 TYR A C 1
ATOM 805 O O . TYR A 1 102 ? -1.501 -6.468 6.317 1.00 81.12 102 TYR A O 1
ATOM 813 N N . HIS A 1 103 ? -0.591 -5.310 4.625 1.00 80.69 103 HIS A N 1
ATOM 814 C CA . HIS A 1 103 ? -1.121 -4.035 5.083 1.00 80.69 103 HIS A CA 1
ATOM 815 C C . HIS A 1 103 ? -2.645 -3.949 4.943 1.00 80.69 103 HIS A C 1
ATOM 817 O O . HIS A 1 103 ? -3.322 -3.476 5.861 1.00 80.69 103 HIS A O 1
ATOM 823 N N . LEU A 1 104 ? -3.218 -4.487 3.866 1.00 78.19 104 LEU A N 1
ATOM 824 C CA . LEU A 1 104 ? -4.666 -4.575 3.687 1.00 78.19 104 LEU A CA 1
ATOM 825 C C . LEU A 1 104 ? -5.307 -5.453 4.771 1.00 78.19 104 LEU A C 1
ATOM 827 O O . LEU A 1 104 ? -6.276 -5.034 5.410 1.00 78.19 104 LEU A O 1
ATOM 831 N N . LEU A 1 105 ? -4.738 -6.632 5.044 1.00 78.00 105 LEU A N 1
ATOM 832 C CA . LEU A 1 105 ? -5.204 -7.526 6.106 1.00 78.00 105 LEU A CA 1
ATOM 833 C C . LEU A 1 105 ? -5.139 -6.835 7.475 1.00 78.00 105 LEU A C 1
ATOM 835 O O . LEU A 1 105 ? -6.083 -6.922 8.262 1.00 78.00 105 LEU A O 1
ATOM 839 N N . SER A 1 106 ? -4.064 -6.090 7.744 1.00 77.50 106 SER A N 1
ATOM 840 C CA . SER A 1 106 ? -3.928 -5.320 8.982 1.00 77.50 106 SER A CA 1
ATOM 841 C C . SER A 1 106 ? -5.034 -4.263 9.130 1.00 77.50 106 SER A C 1
ATOM 843 O O . SER A 1 106 ? -5.626 -4.150 10.207 1.00 77.50 106 SER A O 1
ATOM 845 N N . CYS A 1 107 ? -5.409 -3.575 8.041 1.00 75.88 107 CYS A N 1
ATOM 846 C CA . CYS A 1 107 ? -6.526 -2.627 8.025 1.00 75.88 107 CYS A CA 1
ATOM 847 C C . CYS A 1 107 ? -7.859 -3.325 8.337 1.00 75.88 107 CYS A C 1
ATOM 849 O O . CYS A 1 107 ? -8.643 -2.846 9.159 1.00 75.88 107 CYS A O 1
ATOM 851 N N . VAL A 1 108 ? -8.105 -4.488 7.724 1.00 74.19 108 VAL A N 1
ATOM 852 C CA . VAL A 1 108 ? -9.310 -5.300 7.961 1.00 74.19 108 VAL A CA 1
ATOM 853 C C . VAL A 1 108 ? -9.400 -5.744 9.416 1.00 74.19 108 VAL A C 1
ATOM 855 O O . VAL A 1 108 ? -10.458 -5.618 10.037 1.00 74.19 108 VAL A O 1
ATOM 858 N N . ILE A 1 109 ? -8.293 -6.227 9.984 1.00 74.81 109 ILE A N 1
ATOM 859 C CA . ILE A 1 109 ? -8.229 -6.627 11.389 1.00 74.81 109 ILE A CA 1
ATOM 860 C C . ILE A 1 109 ? -8.513 -5.418 12.276 1.00 74.81 109 ILE A C 1
ATOM 862 O O . ILE A 1 109 ? -9.350 -5.522 13.165 1.00 74.81 109 ILE A O 1
ATOM 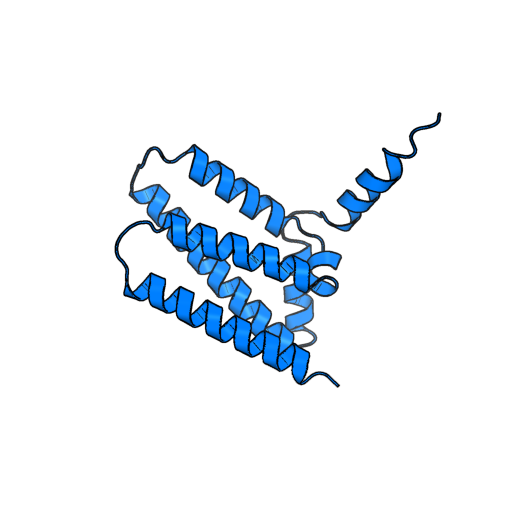866 N N . MET A 1 110 ? -7.892 -4.261 12.031 1.00 74.19 110 MET A N 1
ATOM 867 C CA . MET A 1 110 ? -8.095 -3.043 12.828 1.00 74.19 110 MET A CA 1
ATOM 868 C C . MET A 1 110 ? -9.532 -2.525 12.829 1.00 74.19 110 MET A C 1
ATOM 870 O O . MET A 1 110 ? -9.961 -1.894 13.797 1.00 74.19 110 MET A O 1
ATOM 874 N N . LEU A 1 111 ? -10.311 -2.825 11.791 1.00 70.50 111 LEU A N 1
ATOM 875 C CA . LEU A 1 111 ? -11.722 -2.458 11.726 1.00 70.50 111 LEU A CA 1
ATOM 876 C C . LEU A 1 111 ? -12.608 -3.217 12.738 1.00 70.50 111 LEU A C 1
ATOM 878 O O . LEU A 1 111 ? -13.799 -2.897 12.794 1.00 70.50 111 LEU A O 1
ATOM 882 N N . ARG A 1 112 ? -12.052 -4.146 13.556 1.00 62.72 112 ARG A N 1
ATOM 883 C CA . ARG A 1 112 ? -12.698 -4.948 14.631 1.00 62.72 112 ARG A CA 1
ATOM 884 C C . ARG A 1 112 ? -14.078 -4.400 15.055 1.00 62.72 112 ARG A C 1
ATOM 886 O O . ARG A 1 112 ? -14.156 -3.457 15.852 1.00 62.72 112 ARG A O 1
ATOM 893 N N . ARG A 1 113 ? -15.149 -5.001 14.498 1.00 57.72 113 ARG A N 1
ATOM 894 C CA . ARG A 1 113 ? -16.602 -5.029 14.862 1.00 57.72 113 ARG A CA 1
ATOM 895 C C . ARG A 1 113 ? -17.484 -5.117 13.592 1.00 57.72 113 ARG A C 1
ATOM 897 O O . ARG A 1 113 ? -16.996 -4.787 12.515 1.00 57.72 113 ARG A O 1
ATOM 904 N N . PRO A 1 114 ? -18.738 -5.623 13.660 1.00 51.78 114 PRO A N 1
ATOM 905 C CA . PRO A 1 114 ? -19.305 -6.563 12.692 1.00 51.78 114 PRO A CA 1
ATOM 906 C C . PRO A 1 114 ? -19.861 -5.879 11.442 1.00 51.78 114 PRO A C 1
ATOM 908 O O . PRO A 1 114 ? -21.032 -6.019 11.104 1.00 51.78 114 PRO A O 1
ATOM 911 N N . LEU A 1 115 ? -19.018 -5.198 10.679 1.00 57.06 115 LEU A N 1
ATOM 912 C CA . LEU A 1 115 ? -19.323 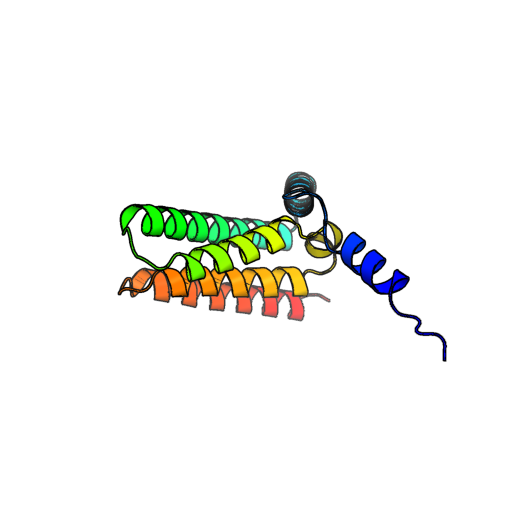-4.953 9.277 1.00 57.06 115 LEU A CA 1
ATOM 913 C C . LEU A 1 115 ? -19.002 -6.230 8.511 1.00 57.06 115 LEU A C 1
ATOM 915 O O . LEU A 1 115 ? -18.088 -6.267 7.695 1.00 57.06 115 LEU A O 1
ATOM 919 N N . LYS A 1 116 ? -19.779 -7.287 8.795 1.00 61.94 116 LYS A N 1
ATOM 920 C CA . LYS A 1 116 ? -19.851 -8.499 7.975 1.00 61.94 116 LYS A CA 1
ATOM 921 C C . LYS A 1 116 ? -19.840 -8.163 6.476 1.00 61.94 116 LYS A C 1
ATOM 923 O O . LYS A 1 116 ? -19.089 -8.832 5.774 1.00 61.94 116 LYS A O 1
ATOM 928 N N . PRO A 1 117 ? -20.572 -7.139 5.976 1.00 63.97 117 PRO A N 1
ATOM 929 C CA . PRO A 1 117 ? -20.474 -6.765 4.567 1.00 63.97 117 PRO A CA 1
ATOM 930 C C . PRO A 1 117 ? -19.081 -6.275 4.159 1.00 63.97 117 PRO A C 1
ATOM 932 O O . PRO A 1 117 ? -18.571 -6.755 3.161 1.00 63.97 117 PRO A O 1
ATOM 935 N N . VAL A 1 118 ? -18.426 -5.399 4.932 1.00 65.81 118 VAL A N 1
ATOM 936 C CA . VAL A 1 118 ? -17.085 -4.877 4.590 1.00 65.81 118 VAL A CA 1
ATOM 937 C C . VAL A 1 118 ? -16.035 -5.984 4.644 1.00 65.81 118 VAL A C 1
ATOM 939 O O . VAL A 1 118 ? -15.228 -6.102 3.733 1.00 65.81 118 VAL A O 1
ATOM 942 N N . PHE A 1 119 ? -16.078 -6.842 5.665 1.00 66.88 119 PHE A N 1
ATOM 943 C CA . PHE A 1 119 ? -15.167 -7.983 5.765 1.00 66.88 119 PHE A CA 1
ATOM 944 C C . PHE A 1 119 ? -15.348 -8.961 4.595 1.00 66.88 119 PHE A C 1
ATOM 946 O O . PHE A 1 119 ? -14.367 -9.385 3.994 1.00 66.88 119 PHE A O 1
ATOM 953 N N . ARG A 1 120 ? -16.598 -9.285 4.230 1.00 70.62 120 ARG A N 1
ATOM 954 C CA . ARG A 1 120 ? -16.899 -10.125 3.059 1.00 70.62 120 ARG A CA 1
ATOM 955 C C . ARG A 1 120 ? -16.471 -9.462 1.757 1.00 70.62 120 ARG A C 1
ATOM 957 O O . ARG A 1 120 ? -15.949 -10.156 0.900 1.00 70.62 120 ARG A O 1
ATOM 964 N N . LEU A 1 121 ? -16.674 -8.153 1.618 1.00 70.00 121 LEU A N 1
ATOM 965 C CA . LEU A 1 121 ? -16.284 -7.400 0.430 1.00 70.00 121 LEU A CA 1
ATOM 966 C C . LEU A 1 121 ? -14.764 -7.410 0.259 1.00 70.00 121 LEU A C 1
ATOM 968 O O . LEU A 1 121 ? -14.290 -7.726 -0.822 1.00 70.00 121 LEU A O 1
ATOM 972 N N . VAL A 1 122 ? -14.002 -7.141 1.325 1.00 67.19 122 VAL A N 1
ATOM 973 C CA . VAL A 1 122 ? -12.533 -7.169 1.266 1.00 67.19 122 VAL A CA 1
ATOM 974 C C . VAL A 1 122 ? -12.011 -8.595 1.077 1.00 67.19 122 VAL A C 1
ATOM 976 O O . VAL A 1 122 ? -11.075 -8.796 0.314 1.00 67.19 122 VAL A O 1
ATOM 979 N N . GLY A 1 123 ? -12.634 -9.601 1.698 1.00 68.62 123 GLY A N 1
ATOM 980 C CA . GLY A 1 123 ? -12.291 -11.007 1.467 1.00 68.62 123 GLY A CA 1
ATOM 981 C C . GLY A 1 123 ? -12.573 -11.459 0.029 1.00 68.62 123 GLY A C 1
ATOM 982 O O . GLY A 1 123 ? -11.719 -12.074 -0.599 1.00 68.62 123 GLY A O 1
ATOM 983 N N . ALA A 1 124 ? -13.736 -11.110 -0.525 1.00 74.00 124 ALA A N 1
ATOM 984 C CA . ALA A 1 124 ? -14.075 -11.387 -1.920 1.00 74.00 124 ALA A CA 1
ATOM 985 C C . ALA A 1 124 ? -13.136 -10.644 -2.878 1.00 74.00 124 ALA A C 1
ATOM 987 O O . ALA A 1 124 ? -12.656 -11.232 -3.840 1.00 74.00 124 ALA A O 1
ATOM 988 N N . TRP A 1 125 ? -12.820 -9.384 -2.574 1.00 71.75 125 TRP A N 1
ATOM 989 C CA . TRP A 1 125 ? -11.839 -8.588 -3.304 1.00 71.75 125 TRP A CA 1
ATOM 990 C C . TRP A 1 125 ? -10.465 -9.260 -3.319 1.00 71.75 125 TRP A C 1
ATOM 992 O O . TRP A 1 125 ? -9.874 -9.418 -4.381 1.00 71.75 125 TRP A O 1
ATOM 1002 N N . TYR A 1 126 ? -9.996 -9.723 -2.159 1.00 70.44 126 TYR A N 1
ATOM 1003 C CA . TYR A 1 126 ? -8.731 -10.440 -2.022 1.00 70.44 126 TYR A CA 1
ATOM 1004 C C . TYR A 1 126 ? -8.693 -11.696 -2.900 1.00 70.44 126 TYR A C 1
ATOM 1006 O O . TYR A 1 126 ? -7.730 -11.901 -3.634 1.00 70.44 126 TYR A O 1
ATOM 1014 N N . VAL A 1 127 ? -9.769 -12.491 -2.896 1.00 76.62 127 VAL A N 1
ATOM 1015 C CA . VAL A 1 127 ? -9.894 -13.678 -3.758 1.00 76.62 127 VAL A CA 1
ATOM 1016 C C . VAL A 1 127 ? -9.886 -13.295 -5.240 1.00 76.62 127 VAL A C 1
ATOM 1018 O O . VAL A 1 127 ? -9.161 -13.911 -6.016 1.00 76.62 127 VAL A O 1
ATOM 1021 N N . VAL A 1 128 ? -10.639 -12.268 -5.645 1.00 78.56 128 VAL A N 1
ATOM 1022 C CA . VAL A 1 128 ? -10.680 -11.786 -7.039 1.00 78.56 128 VAL A CA 1
ATOM 1023 C C . VAL A 1 128 ? -9.299 -11.331 -7.501 1.00 78.56 128 VAL A C 1
ATOM 1025 O O . VAL A 1 128 ? -8.851 -11.711 -8.579 1.00 78.56 128 VAL A O 1
ATOM 1028 N N . VAL A 1 129 ? -8.600 -10.566 -6.668 1.00 71.50 129 VAL A N 1
ATOM 1029 C CA . VAL A 1 129 ? -7.250 -10.069 -6.935 1.00 71.50 129 VAL A CA 1
ATOM 1030 C C . VAL A 1 129 ? -6.238 -11.214 -7.032 1.00 71.50 129 VAL A C 1
ATOM 1032 O O . VAL A 1 129 ? -5.363 -11.191 -7.904 1.00 71.50 129 VAL A O 1
ATOM 1035 N N . TRP A 1 130 ? -6.363 -12.245 -6.194 1.00 74.62 130 TRP A N 1
ATOM 1036 C CA . TRP A 1 130 ? -5.554 -13.462 -6.287 1.00 74.62 130 TRP A CA 1
ATOM 1037 C C . TRP A 1 130 ? -5.813 -14.230 -7.577 1.00 74.62 130 TRP A C 1
ATOM 1039 O O . TRP A 1 130 ? -4.864 -14.574 -8.277 1.00 74.62 130 TRP A O 1
ATOM 1049 N N . MET A 1 131 ? -7.078 -14.430 -7.940 1.00 77.62 131 MET A N 1
ATOM 1050 C CA . MET A 1 131 ? -7.451 -15.104 -9.184 1.00 77.62 131 MET A CA 1
ATOM 1051 C C . MET A 1 131 ? -6.984 -14.324 -10.416 1.00 77.62 131 MET A C 1
ATOM 1053 O O . MET A 1 131 ? -6.452 -14.925 -11.343 1.00 77.62 131 MET A O 1
ATOM 1057 N N . ALA A 1 132 ? -7.106 -12.994 -10.416 1.00 74.25 132 ALA A N 1
ATOM 1058 C CA . ALA A 1 132 ? -6.626 -12.139 -11.501 1.00 74.25 132 ALA A CA 1
ATOM 1059 C C . ALA A 1 132 ? -5.100 -12.212 -11.661 1.00 74.25 132 ALA A C 1
ATOM 1061 O O . ALA A 1 132 ? -4.581 -12.218 -12.775 1.00 74.25 132 ALA A O 1
ATOM 1062 N N . THR A 1 133 ? -4.377 -12.324 -10.548 1.00 67.50 133 THR A N 1
ATOM 1063 C CA . THR A 1 133 ? -2.912 -12.418 -10.556 1.00 67.50 133 THR A CA 1
ATOM 1064 C C . THR A 1 133 ? -2.439 -13.802 -10.955 1.00 67.50 133 THR A C 1
ATOM 1066 O O . THR A 1 133 ? -1.541 -13.912 -11.782 1.00 67.50 133 THR A O 1
ATOM 1069 N N . ALA A 1 134 ? -3.082 -14.855 -10.449 1.00 70.25 134 ALA A N 1
ATOM 1070 C CA . ALA A 1 134 ? -2.845 -16.224 -10.886 1.00 70.25 134 ALA A CA 1
ATOM 1071 C C . ALA A 1 134 ? -3.119 -16.370 -12.389 1.00 70.25 134 ALA A C 1
ATOM 1073 O O . ALA A 1 134 ? -2.279 -16.894 -13.111 1.00 70.25 134 ALA A O 1
ATOM 1074 N N . ALA A 1 135 ? -4.234 -15.822 -12.883 1.00 73.12 135 ALA A N 1
ATOM 1075 C CA . ALA A 1 135 ? -4.544 -15.795 -14.308 1.00 73.12 135 ALA A CA 1
ATOM 1076 C C . ALA A 1 135 ? -3.465 -15.049 -15.101 1.00 73.12 135 ALA A C 1
ATOM 1078 O O . ALA A 1 135 ? -3.004 -15.548 -16.114 1.00 73.12 135 ALA A O 1
ATOM 1079 N N . HIS A 1 136 ? -2.999 -13.895 -14.631 1.00 66.88 136 HIS A N 1
ATOM 1080 C CA . HIS A 1 136 ? -1.942 -13.149 -15.308 1.00 66.88 136 HIS A CA 1
ATOM 1081 C C . HIS A 1 136 ? -0.568 -13.848 -15.272 1.00 66.88 136 HIS A C 1
ATOM 1083 O O . HIS A 1 136 ? 0.190 -13.719 -16.226 1.00 66.88 136 HIS A O 1
ATOM 1089 N N . VAL A 1 137 ? -0.238 -14.602 -14.218 1.00 66.38 137 VAL A N 1
ATOM 1090 C CA . VAL A 1 137 ? 0.981 -15.432 -14.172 1.00 66.38 137 VAL A CA 1
ATOM 1091 C C . VAL A 1 137 ? 0.870 -16.624 -15.127 1.00 66.38 137 VAL A C 1
ATOM 1093 O O . VAL A 1 137 ? 1.831 -16.926 -15.820 1.00 66.38 137 VAL A O 1
ATOM 1096 N N . VAL A 1 138 ? -0.295 -17.273 -15.195 1.00 66.44 138 VAL A N 1
ATOM 1097 C CA . VAL A 1 138 ? -0.533 -18.456 -16.044 1.00 66.44 138 VAL A CA 1
ATOM 1098 C C . VAL A 1 138 ? -0.707 -18.093 -17.525 1.00 66.44 138 VAL A C 1
ATOM 1100 O O . VAL A 1 138 ? -0.334 -18.874 -18.392 1.00 66.44 138 VAL A O 1
ATOM 1103 N N . LEU A 1 139 ? -1.272 -16.922 -17.829 1.00 59.25 139 LEU A N 1
ATOM 1104 C CA . LEU A 1 139 ? -1.562 -16.456 -19.192 1.00 59.25 139 LEU A CA 1
ATOM 1105 C C . LEU A 1 139 ? -0.442 -15.596 -19.795 1.00 59.25 139 LEU A C 1
ATOM 1107 O O . LEU A 1 139 ? -0.593 -15.111 -20.916 1.00 59.25 139 LEU A O 1
ATOM 1111 N N . ARG A 1 140 ? 0.658 -15.372 -19.069 1.00 48.41 140 ARG A N 1
ATOM 1112 C CA . ARG A 1 140 ? 1.879 -14.798 -19.643 1.00 48.41 140 ARG A CA 1
ATOM 1113 C C . ARG A 1 140 ? 2.632 -15.906 -20.400 1.00 48.41 140 ARG A C 1
ATOM 1115 O O . ARG A 1 140 ? 3.075 -16.840 -19.735 1.00 48.41 140 ARG A O 1
ATOM 1122 N N . PRO A 1 141 ? 2.750 -15.839 -21.741 1.00 44.72 141 PRO A N 1
ATOM 1123 C CA . PRO A 1 141 ? 3.707 -16.660 -22.480 1.00 44.72 141 PRO A CA 1
ATOM 1124 C C . PRO A 1 141 ? 5.155 -16.286 -22.137 1.00 44.72 141 PRO A C 1
ATOM 1126 O O . PRO A 1 141 ? 5.391 -15.123 -21.723 1.00 44.72 141 PRO A O 1
#

Foldseek 3Di:
DDDPPDVVVVVVCVQFFADFQQLVVVLVVCCVVPPDPVSVLVVVLVVLLVVLVVVLVVVCVVPVDPPVVLVVVLVVLVRSLRRTHNCCNPPVVVNNVVSSVVSLVSSLVSVPDDPVVVNVVSVVVVVVSVVVVVCVVVVDD

Secondary structure (DSSP, 8-state):
-----HHHHHHHHHHHB-STTHHHHHHHHHHHHS--HHHHHHHHHHHHHHHHHHHHHHHHHHHT-S-HHHHHHHHHHHHHHHTB-HHHHHT-HHHHHHHHHHHHHHHHHHT-S--HHHHHHHHHHHHHHHHHHHHHHHS--